Protein AF-A0A1D2WD64-F1 (afdb_monomer)

Mean predicted aligned error: 5.84 Å

Structure (mmCIF, N/CA/C/O backbone):
data_AF-A0A1D2WD64-F1
#
_entry.id   AF-A0A1D2WD64-F1
#
loop_
_atom_site.group_PDB
_atom_site.id
_atom_site.type_symbol
_atom_site.label_atom_id
_atom_site.label_alt_id
_atom_site.label_comp_id
_atom_site.label_asym_id
_atom_site.label_entity_id
_atom_site.label_seq_id
_atom_site.pdbx_PDB_ins_code
_atom_site.Cartn_x
_atom_site.Cartn_y
_atom_site.Cartn_z
_atom_site.occupancy
_atom_site.B_iso_or_equiv
_atom_site.auth_seq_id
_atom_site.auth_comp_id
_atom_site.auth_asym_id
_atom_site.auth_atom_id
_atom_site.pdbx_PDB_model_num
ATOM 1 N N . MET A 1 1 ? 0.966 9.188 7.134 1.00 77.56 1 MET A N 1
ATOM 2 C CA . MET A 1 1 ? 1.768 9.566 5.945 1.00 77.56 1 MET A CA 1
ATOM 3 C C . MET A 1 1 ? 2.642 8.373 5.669 1.00 77.56 1 MET A C 1
ATOM 5 O O . MET A 1 1 ? 3.375 7.965 6.568 1.00 77.56 1 MET A O 1
ATOM 9 N N . LEU A 1 2 ? 2.517 7.805 4.473 1.00 90.06 2 LEU A N 1
ATOM 10 C CA . LEU A 1 2 ? 3.113 6.521 4.136 1.00 90.06 2 LEU A CA 1
ATOM 11 C C . LEU A 1 2 ? 4.646 6.622 4.115 1.00 90.06 2 LEU A C 1
ATOM 13 O O . LEU A 1 2 ? 5.228 7.370 3.326 1.00 90.06 2 LEU A O 1
ATOM 17 N N . LYS A 1 3 ? 5.321 5.863 4.980 1.00 90.50 3 LYS A N 1
ATOM 18 C CA . LYS A 1 3 ? 6.781 5.892 5.120 1.00 90.50 3 LYS A CA 1
ATOM 19 C C . LYS A 1 3 ? 7.400 4.623 4.557 1.00 90.50 3 LYS A C 1
ATOM 21 O O . LYS A 1 3 ? 7.168 3.543 5.080 1.00 90.50 3 LYS A O 1
ATOM 26 N N . GLN A 1 4 ? 8.261 4.753 3.555 1.00 89.62 4 GLN A N 1
ATOM 27 C CA . GLN A 1 4 ? 9.050 3.626 3.052 1.00 89.62 4 GLN A CA 1
ATOM 28 C C . GLN A 1 4 ? 10.111 3.215 4.079 1.00 89.62 4 GLN A C 1
ATOM 30 O O . GLN A 1 4 ? 10.834 4.068 4.598 1.00 89.62 4 GLN A O 1
ATOM 35 N N . VAL A 1 5 ? 10.210 1.917 4.368 1.00 90.00 5 VAL A N 1
ATOM 36 C CA . VAL A 1 5 ? 11.120 1.379 5.397 1.00 90.00 5 VAL A CA 1
ATOM 37 C C . VAL A 1 5 ? 12.102 0.336 4.883 1.00 90.00 5 VAL A C 1
ATOM 39 O O . VAL A 1 5 ? 13.067 0.025 5.576 1.00 90.00 5 VAL A O 1
ATOM 42 N N . GLY A 1 6 ? 11.924 -0.160 3.659 1.00 85.06 6 GLY A N 1
ATOM 43 C CA . GLY A 1 6 ? 12.905 -1.047 3.049 1.00 85.06 6 GLY A CA 1
ATOM 44 C C . GLY A 1 6 ? 12.445 -1.685 1.748 1.00 85.06 6 GLY A C 1
ATOM 45 O O . GLY A 1 6 ? 11.357 -1.407 1.241 1.00 85.06 6 GLY A O 1
ATOM 46 N N . ILE A 1 7 ? 13.317 -2.550 1.233 1.00 76.88 7 ILE A N 1
ATOM 47 C CA . ILE A 1 7 ? 13.060 -3.457 0.115 1.00 76.88 7 ILE A CA 1
ATOM 48 C C . ILE A 1 7 ? 13.255 -4.874 0.661 1.00 76.88 7 ILE A C 1
ATOM 50 O O . ILE A 1 7 ? 14.322 -5.180 1.198 1.00 76.88 7 ILE A O 1
ATOM 54 N N . THR A 1 8 ? 12.240 -5.728 0.568 1.00 68.00 8 THR A N 1
ATOM 55 C CA . THR A 1 8 ? 12.252 -7.093 1.113 1.00 68.00 8 THR A CA 1
ATOM 56 C C . THR A 1 8 ? 12.229 -8.126 -0.010 1.00 68.00 8 THR A C 1
ATOM 58 O O . THR A 1 8 ? 11.187 -8.604 -0.437 1.00 68.00 8 THR A O 1
ATOM 61 N N . GLY A 1 9 ? 13.417 -8.501 -0.498 1.00 58.69 9 GLY A N 1
ATOM 62 C CA . GLY A 1 9 ? 13.557 -9.430 -1.627 1.00 58.69 9 GLY A CA 1
ATOM 63 C C . GLY A 1 9 ? 12.992 -8.879 -2.947 1.00 58.69 9 GLY A C 1
ATOM 64 O O . GLY A 1 9 ? 12.381 -7.818 -2.970 1.00 58.69 9 GLY A O 1
ATOM 65 N N . HIS A 1 10 ? 13.270 -9.591 -4.048 1.00 66.81 10 HIS A N 1
ATOM 66 C CA . HIS A 1 10 ? 12.529 -9.643 -5.325 1.00 66.81 10 HIS A CA 1
ATOM 67 C C . HIS A 1 10 ? 11.589 -8.459 -5.698 1.00 66.81 10 HIS A C 1
ATOM 69 O O . HIS A 1 10 ? 10.477 -8.686 -6.159 1.00 66.81 10 HIS A O 1
ATOM 75 N N . ASN A 1 11 ? 12.041 -7.204 -5.564 1.00 84.62 11 ASN A N 1
ATOM 76 C CA . ASN A 1 11 ? 11.308 -5.971 -5.913 1.00 84.62 11 ASN A CA 1
ATOM 77 C C . ASN A 1 11 ? 10.024 -5.709 -5.115 1.00 84.62 11 ASN A C 1
ATOM 79 O O . ASN A 1 11 ? 9.061 -5.144 -5.638 1.00 84.62 11 ASN A O 1
ATOM 83 N N . ILE A 1 12 ? 10.024 -6.106 -3.842 1.00 91.00 12 ILE A N 1
ATOM 84 C CA . ILE A 1 12 ? 8.952 -5.787 -2.902 1.00 91.00 12 ILE A CA 1
ATOM 85 C C . ILE A 1 12 ? 9.392 -4.607 -2.041 1.00 91.00 12 ILE A C 1
ATOM 87 O O . ILE A 1 12 ? 10.404 -4.666 -1.342 1.00 91.00 12 ILE A O 1
ATOM 91 N N . PHE A 1 13 ? 8.619 -3.534 -2.085 1.00 93.25 13 PHE A N 1
ATOM 92 C CA . PHE A 1 13 ? 8.811 -2.321 -1.310 1.00 93.25 13 PHE A CA 1
ATOM 93 C C . PHE A 1 13 ? 7.871 -2.339 -0.115 1.00 93.25 13 PHE A C 1
ATOM 95 O O . PHE A 1 13 ? 6.667 -2.554 -0.258 1.00 93.25 13 PHE A O 1
ATOM 102 N N . THR A 1 14 ? 8.436 -2.103 1.065 1.00 94.81 14 THR A N 1
ATOM 103 C CA . THR A 1 14 ? 7.694 -2.109 2.324 1.00 94.81 14 THR A CA 1
ATOM 104 C C . THR A 1 14 ? 7.536 -0.691 2.842 1.00 94.81 14 THR A C 1
ATOM 106 O O . THR A 1 14 ? 8.505 0.076 2.925 1.00 94.81 14 THR A O 1
ATOM 109 N N . PHE A 1 15 ? 6.313 -0.365 3.242 1.00 96.00 15 PHE A N 1
ATOM 110 C CA . PHE A 1 15 ? 5.943 0.910 3.827 1.00 96.00 15 PHE A CA 1
ATOM 111 C C . PHE A 1 15 ? 5.197 0.710 5.148 1.00 96.00 15 PHE A C 1
ATOM 113 O O . PHE A 1 15 ? 4.597 -0.337 5.381 1.00 96.00 15 PHE A O 1
ATOM 120 N N . LEU A 1 16 ? 5.229 1.738 5.992 1.00 95.94 16 LEU A N 1
ATOM 121 C CA . LEU A 1 16 ? 4.458 1.836 7.225 1.00 95.94 16 LEU A CA 1
ATOM 122 C C . LEU A 1 16 ? 3.479 3.002 7.141 1.00 95.94 16 LEU A C 1
ATOM 124 O O . LEU A 1 16 ? 3.831 4.072 6.633 1.00 95.94 16 LEU A O 1
ATOM 128 N N . ASP A 1 17 ? 2.290 2.816 7.700 1.00 95.50 17 ASP A N 1
ATOM 129 C CA . ASP A 1 17 ? 1.333 3.896 7.933 1.00 95.50 17 ASP A CA 1
ATOM 130 C C . ASP A 1 17 ? 0.593 3.708 9.264 1.00 95.50 17 ASP A C 1
ATOM 132 O O . ASP A 1 17 ? 0.838 2.761 10.015 1.00 95.50 17 ASP A O 1
ATOM 136 N N . ASP A 1 18 ? -0.281 4.662 9.565 1.00 92.75 18 ASP A N 1
ATOM 137 C CA . ASP A 1 18 ? -1.011 4.762 10.823 1.00 92.75 18 ASP A CA 1
ATOM 138 C C . ASP A 1 18 ? -1.877 3.524 11.127 1.00 92.75 18 ASP A C 1
ATOM 140 O O . ASP A 1 18 ? -2.675 3.080 10.298 1.00 92.75 18 ASP A O 1
ATOM 144 N N . GLY A 1 19 ? -1.752 3.001 12.351 1.00 92.31 19 GLY A N 1
ATOM 145 C CA . GLY A 1 19 ? -2.517 1.855 12.843 1.00 92.31 19 GLY A CA 1
ATOM 146 C C . GLY A 1 19 ? -4.033 2.059 12.914 1.00 92.31 19 GLY A C 1
ATOM 147 O O . GLY A 1 19 ? -4.760 1.072 12.960 1.00 92.31 19 GLY A O 1
ATOM 148 N N . TRP A 1 20 ? -4.546 3.293 12.849 1.00 91.81 20 TRP A N 1
ATOM 149 C CA . TRP A 1 20 ? -5.985 3.568 12.712 1.00 91.81 20 TRP A CA 1
ATOM 150 C C . TRP A 1 20 ? -6.607 2.862 11.497 1.00 91.81 20 TRP A C 1
ATOM 152 O O . TRP A 1 20 ? -7.781 2.503 11.507 1.00 91.81 20 TRP A O 1
ATOM 162 N N . LEU A 1 21 ? -5.809 2.617 10.456 1.00 93.31 21 LEU A N 1
ATOM 163 C CA . LEU A 1 21 ?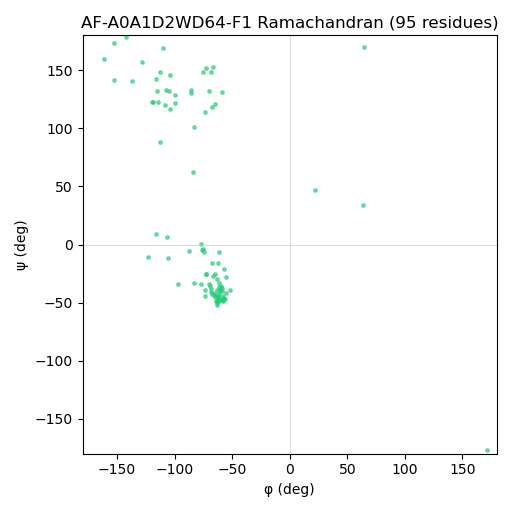 -6.239 1.922 9.244 1.00 93.31 21 LEU A CA 1
ATOM 164 C C . LEU A 1 21 ? -6.413 0.409 9.436 1.00 93.31 21 LEU A C 1
ATOM 166 O O . LEU A 1 21 ? -6.904 -0.254 8.525 1.00 93.31 21 LEU A O 1
ATOM 170 N N . PHE A 1 22 ? -6.037 -0.139 10.596 1.00 94.94 22 PHE A N 1
ATOM 171 C CA . PHE A 1 22 ? -6.104 -1.571 10.885 1.00 94.94 22 PHE A CA 1
ATOM 172 C C . PHE A 1 22 ? -7.528 -2.131 10.760 1.00 94.94 22 PHE A C 1
ATOM 174 O O . PHE A 1 22 ? -7.730 -3.184 10.163 1.00 94.94 22 PHE A O 1
ATOM 181 N N . ASP A 1 23 ? -8.533 -1.382 11.215 1.00 94.12 23 ASP A N 1
ATOM 182 C CA . ASP A 1 23 ? -9.941 -1.788 11.107 1.00 94.12 23 ASP A CA 1
ATOM 183 C C . ASP A 1 23 ? -10.509 -1.623 9.679 1.00 94.12 23 ASP A C 1
ATOM 185 O O . ASP A 1 23 ? -11.650 -1.990 9.402 1.00 94.12 23 ASP A O 1
ATOM 189 N N . HIS A 1 24 ? -9.709 -1.081 8.754 1.00 95.00 24 HIS A N 1
ATOM 190 C CA . HIS A 1 24 ? -10.076 -0.794 7.367 1.00 95.00 24 HIS A CA 1
ATOM 191 C C . HIS A 1 24 ? -9.264 -1.598 6.346 1.00 95.00 24 HIS A C 1
ATOM 193 O O . HIS A 1 24 ? -9.376 -1.338 5.145 1.00 95.00 24 HIS A O 1
ATOM 199 N N . ILE A 1 25 ? -8.464 -2.574 6.789 1.00 95.38 25 ILE A N 1
ATOM 200 C CA . ILE A 1 25 ? -7.546 -3.309 5.910 1.00 95.38 25 ILE A CA 1
ATOM 201 C C . ILE A 1 25 ? -8.279 -3.952 4.730 1.00 95.38 25 ILE A C 1
ATOM 203 O O . ILE A 1 25 ? -7.860 -3.754 3.591 1.00 95.38 25 ILE A O 1
ATOM 207 N N . ASP A 1 26 ? -9.400 -4.634 4.969 1.00 95.50 26 ASP A N 1
ATOM 208 C CA . ASP A 1 26 ? -10.186 -5.272 3.905 1.00 95.50 26 ASP A CA 1
ATOM 209 C C . ASP A 1 26 ? -10.640 -4.271 2.832 1.00 95.50 26 ASP A C 1
ATOM 211 O O . ASP A 1 26 ? -10.530 -4.524 1.627 1.00 95.50 26 ASP A O 1
ATOM 215 N N . GLU A 1 27 ? -11.133 -3.105 3.258 1.00 95.56 27 GLU A N 1
ATOM 216 C CA . GLU A 1 27 ? -11.609 -2.059 2.352 1.00 95.56 27 GLU A CA 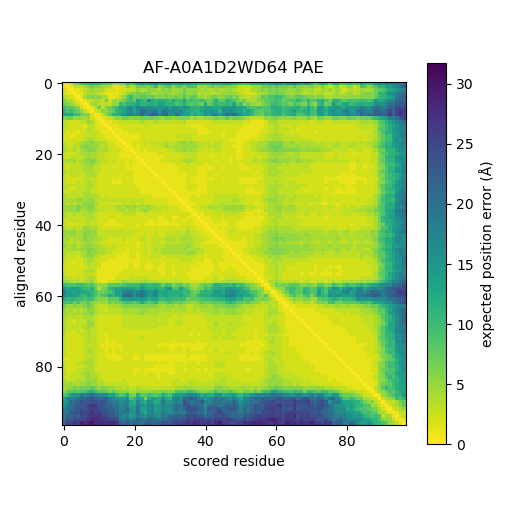1
ATOM 217 C C . GLU A 1 27 ? -10.455 -1.452 1.546 1.00 95.56 27 GLU A C 1
ATOM 219 O O . GLU A 1 27 ? -10.584 -1.232 0.335 1.00 95.56 27 GLU A O 1
ATOM 224 N N . ILE A 1 28 ? -9.318 -1.202 2.200 1.00 96.31 28 ILE A N 1
ATOM 225 C CA . ILE A 1 28 ? -8.113 -0.691 1.545 1.00 96.31 28 ILE A CA 1
ATOM 226 C C . ILE A 1 28 ? -7.612 -1.721 0.532 1.00 96.31 28 ILE A C 1
ATOM 228 O O . ILE A 1 28 ? -7.451 -1.387 -0.641 1.00 96.31 28 ILE A O 1
ATOM 232 N N . ASN A 1 29 ? -7.459 -2.985 0.934 1.00 97.19 29 ASN A N 1
ATOM 233 C CA . ASN A 1 29 ? -7.011 -4.080 0.073 1.00 97.19 29 ASN A CA 1
ATOM 234 C C . ASN A 1 29 ? -7.925 -4.281 -1.136 1.00 97.19 29 ASN A C 1
ATOM 236 O O . ASN A 1 29 ? -7.445 -4.522 -2.244 1.00 97.19 29 ASN A O 1
ATOM 240 N N . MET A 1 30 ? -9.240 -4.124 -0.976 1.00 96.00 30 MET A N 1
ATOM 241 C CA . MET A 1 30 ? -10.170 -4.160 -2.103 1.00 96.00 30 MET A CA 1
ATOM 242 C C . MET A 1 30 ? -9.882 -3.055 -3.132 1.00 96.00 30 MET A C 1
ATOM 244 O O . MET A 1 30 ? -9.956 -3.314 -4.332 1.00 96.00 30 MET A O 1
ATOM 248 N N . LYS A 1 31 ? -9.531 -1.842 -2.687 1.00 95.94 31 LYS A N 1
ATOM 249 C CA . LYS A 1 31 ? -9.187 -0.714 -3.571 1.00 95.94 31 LYS A CA 1
ATOM 250 C C . LYS A 1 31 ? -7.780 -0.844 -4.162 1.00 95.94 31 LYS A C 1
ATOM 252 O O . LYS A 1 31 ? -7.570 -0.462 -5.313 1.00 95.94 31 LYS A O 1
ATOM 257 N N . LEU A 1 32 ? -6.825 -1.405 -3.419 1.00 96.06 32 LEU A N 1
ATOM 258 C CA . LEU A 1 32 ? -5.454 -1.618 -3.896 1.00 96.06 32 LEU A CA 1
ATOM 259 C C . LEU A 1 32 ? -5.369 -2.647 -5.030 1.00 96.06 32 LEU A C 1
ATOM 261 O O . LEU A 1 32 ? -4.529 -2.492 -5.908 1.00 96.06 32 LEU A O 1
ATOM 265 N N . LYS A 1 33 ? -6.304 -3.605 -5.112 1.00 94.25 33 LYS A N 1
ATOM 266 C CA . LYS A 1 33 ? -6.414 -4.541 -6.253 1.00 94.25 33 LYS A CA 1
ATOM 267 C C . LYS A 1 33 ? -6.586 -3.867 -7.619 1.00 94.25 33 LYS A C 1
ATOM 269 O O . LYS A 1 33 ? -6.356 -4.512 -8.634 1.00 94.25 33 LYS A O 1
ATOM 274 N N . ALA A 1 34 ? -7.045 -2.614 -7.657 1.00 92.88 34 ALA A N 1
ATOM 275 C CA . ALA A 1 34 ? -7.197 -1.851 -8.896 1.00 92.88 34 ALA A CA 1
ATOM 276 C C . ALA A 1 34 ? -5.922 -1.090 -9.301 1.00 92.88 34 ALA A C 1
ATOM 278 O O . ALA A 1 34 ? -5.900 -0.467 -10.364 1.00 92.88 34 ALA A O 1
ATOM 279 N N . TYR A 1 35 ? -4.880 -1.106 -8.464 1.00 93.31 35 TYR A N 1
ATOM 280 C CA . TYR A 1 35 ? -3.597 -0.519 -8.815 1.00 93.31 35 TYR A CA 1
ATOM 281 C C . TYR A 1 35 ? -2.927 -1.329 -9.933 1.00 93.31 35 TYR A C 1
ATOM 283 O O . TYR A 1 35 ? -3.131 -2.534 -10.058 1.00 93.31 35 TYR A O 1
ATOM 291 N N . LYS A 1 36 ? -2.149 -0.647 -10.780 1.00 90.19 36 LYS A N 1
ATOM 292 C CA . LYS A 1 36 ? -1.501 -1.253 -11.958 1.00 90.19 36 LYS A CA 1
ATOM 293 C C . LYS A 1 36 ? -0.444 -2.311 -11.603 1.00 90.19 36 LYS A C 1
ATOM 295 O O . LYS A 1 36 ? -0.183 -3.182 -12.422 1.00 90.19 36 LYS A O 1
ATOM 300 N N . GLU A 1 37 ? 0.136 -2.219 -10.408 1.00 91.12 37 GLU A N 1
ATOM 301 C CA . GLU A 1 37 ? 1.063 -3.200 -9.830 1.00 91.12 37 GLU A CA 1
ATOM 302 C C . GLU A 1 37 ? 0.400 -3.942 -8.660 1.00 91.12 37 GLU A C 1
ATOM 304 O O . GLU A 1 37 ? -0.641 -3.524 -8.147 1.00 91.12 37 GLU A O 1
ATOM 309 N N . GLU A 1 38 ? 1.031 -5.013 -8.179 1.00 93.44 38 GLU A N 1
ATOM 310 C CA . GLU A 1 38 ? 0.543 -5.765 -7.023 1.00 93.44 38 GLU A CA 1
ATOM 311 C C . GLU A 1 38 ? 0.795 -4.980 -5.725 1.00 93.44 38 GLU A C 1
ATOM 313 O O . GLU A 1 38 ? 1.938 -4.780 -5.316 1.00 93.44 38 GLU A O 1
ATOM 318 N N . ALA A 1 39 ? -0.272 -4.541 -5.054 1.00 95.56 39 ALA A N 1
ATOM 319 C CA . ALA A 1 39 ? -0.182 -3.843 -3.775 1.00 95.56 39 ALA A CA 1
ATOM 320 C C . ALA A 1 39 ? -1.234 -4.334 -2.775 1.00 95.56 39 ALA A C 1
ATOM 322 O O . ALA A 1 39 ? -2.383 -4.587 -3.143 1.00 95.56 39 ALA A O 1
ATOM 323 N N . PHE A 1 40 ? -0.842 -4.453 -1.507 1.00 96.75 40 PHE A N 1
ATOM 324 C CA . PHE A 1 40 ? -1.721 -4.877 -0.415 1.00 96.75 40 PHE A CA 1
ATOM 325 C C . PHE A 1 40 ? -1.150 -4.487 0.955 1.00 96.75 40 PHE A C 1
ATOM 327 O O . PHE A 1 40 ? 0.045 -4.244 1.106 1.00 96.75 40 PHE A O 1
ATOM 334 N N . ILE A 1 41 ? -2.008 -4.436 1.967 1.00 96.75 41 ILE A N 1
ATOM 335 C CA . ILE A 1 41 ? -1.641 -4.400 3.380 1.00 96.75 41 ILE A CA 1
ATOM 336 C C . ILE A 1 41 ? -1.454 -5.834 3.866 1.00 96.75 41 ILE A C 1
ATOM 338 O O . ILE A 1 41 ? -2.323 -6.683 3.660 1.00 96.75 41 ILE A O 1
ATOM 342 N N . ASP A 1 42 ? -0.335 -6.083 4.536 1.00 95.62 42 ASP A N 1
ATOM 343 C CA . ASP A 1 42 ? -0.031 -7.359 5.168 1.00 95.62 42 ASP A CA 1
ATOM 344 C C . ASP A 1 42 ? -0.692 -7.444 6.552 1.00 95.62 42 ASP A C 1
ATOM 346 O O . ASP A 1 42 ? -0.209 -6.875 7.534 1.00 95.62 42 ASP A O 1
ATOM 350 N N . GLU A 1 43 ? -1.812 -8.157 6.634 1.00 92.88 43 GLU A N 1
ATOM 351 C CA . GLU A 1 43 ? -2.589 -8.344 7.866 1.00 92.88 43 GLU A CA 1
ATOM 352 C C . GLU A 1 43 ? -1.830 -9.086 8.970 1.00 92.88 43 GLU A C 1
ATOM 354 O O . GLU A 1 43 ? -2.082 -8.842 10.147 1.00 92.88 43 GLU A O 1
ATOM 359 N N . LEU A 1 44 ? -0.900 -9.981 8.617 1.00 92.62 44 LEU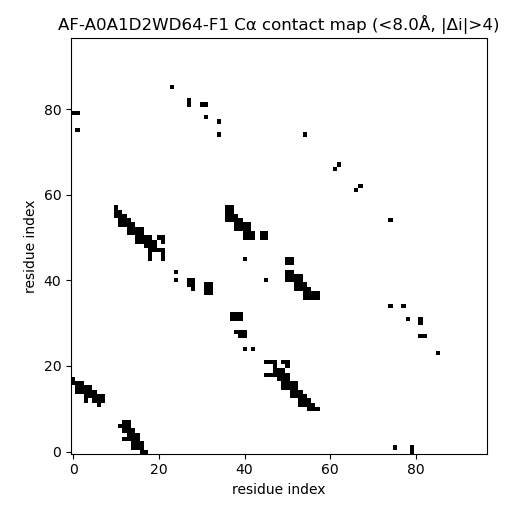 A N 1
ATOM 360 C CA . LEU A 1 44 ? -0.194 -10.808 9.600 1.00 92.62 44 LEU A CA 1
ATOM 361 C C . LEU A 1 44 ? 0.781 -9.984 10.439 1.00 92.62 44 LEU A C 1
ATOM 363 O O . LEU A 1 44 ? 0.998 -10.291 11.612 1.00 92.62 44 LEU A O 1
ATOM 367 N N . PHE A 1 45 ? 1.381 -8.962 9.831 1.00 92.25 45 PHE A N 1
ATOM 368 C CA . PHE A 1 45 ? 2.36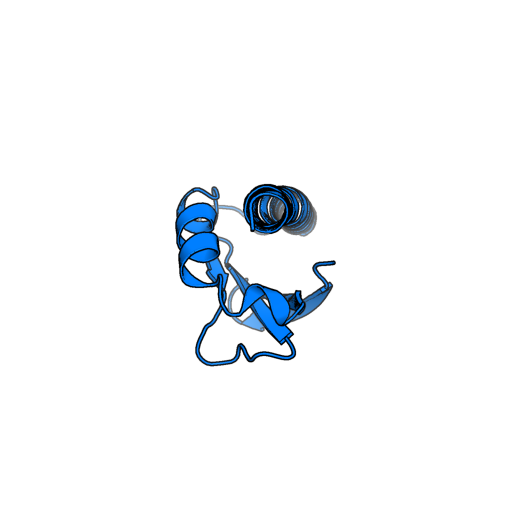9 -8.109 10.488 1.00 92.25 45 PHE A CA 1
ATOM 369 C C . PHE A 1 45 ? 1.831 -6.720 10.852 1.00 92.25 45 PHE A C 1
ATOM 371 O O . PHE A 1 45 ? 2.462 -6.008 11.636 1.00 92.25 45 PHE A O 1
ATOM 378 N N . SER A 1 46 ? 0.659 -6.347 10.337 1.00 94.38 46 SER A N 1
ATOM 379 C CA . SER A 1 46 ? -0.050 -5.136 10.753 1.00 94.38 46 SER A CA 1
ATOM 380 C C . SER A 1 46 ? -0.659 -5.294 12.146 1.00 94.38 46 SER A C 1
ATOM 382 O O . SER A 1 46 ? -0.998 -6.390 12.589 1.00 94.38 46 SER A O 1
ATOM 384 N N . ASN A 1 47 ? -0.810 -4.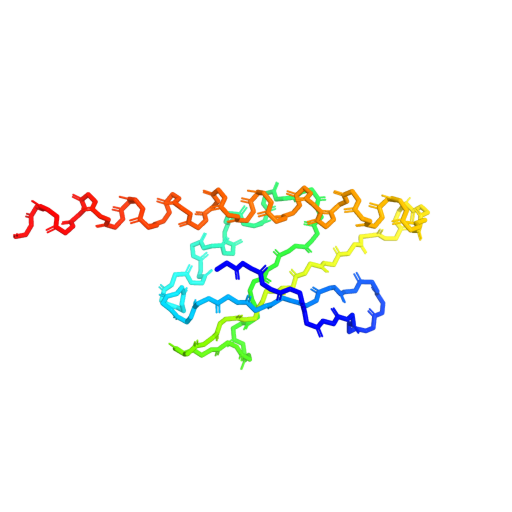184 12.861 1.00 93.75 47 ASN A N 1
ATOM 385 C CA . ASN A 1 47 ? -1.447 -4.144 14.173 1.00 93.75 47 ASN A CA 1
ATOM 386 C C . ASN A 1 47 ? -2.070 -2.754 14.439 1.00 93.75 47 ASN A C 1
ATOM 388 O O . ASN A 1 47 ? -1.827 -1.816 13.684 1.00 93.75 47 ASN A O 1
ATOM 392 N N . PRO A 1 48 ? -2.825 -2.563 15.538 1.00 94.38 48 PRO A N 1
ATOM 393 C CA . PRO A 1 48 ? -3.471 -1.277 15.824 1.00 94.38 48 PRO A CA 1
ATOM 394 C C . PRO A 1 48 ? -2.537 -0.068 16.026 1.00 94.38 48 PRO A C 1
ATOM 396 O O . PRO A 1 48 ? -3.025 1.046 16.195 1.00 94.38 48 PRO A O 1
ATOM 399 N N . LYS A 1 49 ? -1.208 -0.244 16.067 1.00 93.88 49 LYS A N 1
ATOM 400 C CA . LYS A 1 49 ? -0.240 0.868 16.122 1.00 93.88 49 LYS A CA 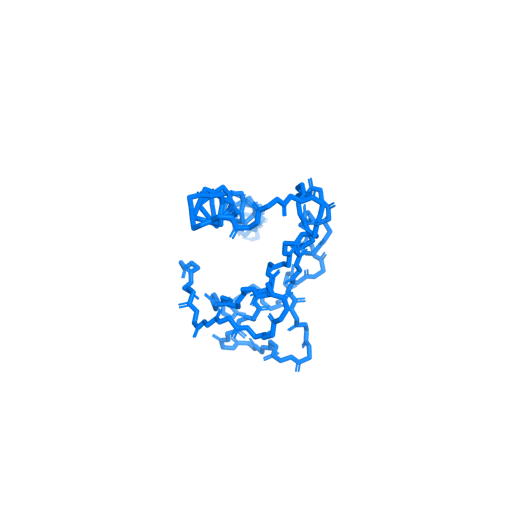1
ATOM 401 C C . LYS A 1 49 ? 0.317 1.235 14.753 1.00 93.88 49 LYS A C 1
ATOM 403 O O . LYS A 1 49 ? 0.611 2.404 14.525 1.00 93.88 49 LYS A O 1
ATOM 408 N N . GLU A 1 50 ? 0.481 0.256 13.874 1.00 94.50 50 GLU A N 1
ATOM 409 C CA . GLU A 1 50 ? 1.059 0.445 12.549 1.00 94.50 50 GLU A CA 1
ATOM 410 C C . GLU A 1 50 ? 0.529 -0.604 11.577 1.00 94.50 50 GLU A C 1
ATOM 412 O O . GLU A 1 50 ? 0.395 -1.781 11.921 1.00 94.50 50 GLU A O 1
ATOM 417 N N . ILE A 1 51 ? 0.279 -0.181 10.343 1.00 96.31 51 ILE A N 1
ATOM 418 C CA . ILE A 1 51 ? -0.003 -1.101 9.246 1.00 96.31 51 ILE A CA 1
ATOM 419 C C . ILE A 1 51 ? 1.213 -1.229 8.335 1.00 96.31 51 ILE A C 1
ATOM 421 O O . ILE A 1 51 ? 1.950 -0.264 8.116 1.00 96.31 51 ILE A O 1
ATOM 425 N N . ILE A 1 52 ? 1.406 -2.427 7.791 1.00 96.38 52 ILE A N 1
ATOM 426 C CA . ILE A 1 52 ? 2.473 -2.732 6.843 1.00 96.38 52 ILE A CA 1
ATOM 427 C C . ILE A 1 52 ? 1.877 -2.809 5.449 1.00 96.38 52 ILE A C 1
ATOM 429 O O . ILE A 1 52 ? 1.068 -3.684 5.156 1.00 96.38 52 ILE A O 1
ATOM 433 N N . VAL A 1 53 ? 2.310 -1.909 4.576 1.00 96.88 53 VAL A N 1
ATOM 434 C CA . VAL A 1 53 ? 1.874 -1.852 3.181 1.00 96.88 53 VAL A CA 1
ATOM 435 C C . VAL A 1 53 ? 2.990 -2.390 2.295 1.00 96.88 53 VAL A C 1
ATOM 437 O O . VAL A 1 53 ? 4.151 -1.997 2.433 1.00 96.88 53 VAL A O 1
ATOM 440 N N . LEU A 1 54 ? 2.643 -3.279 1.375 1.00 96.19 54 LEU A N 1
ATOM 441 C CA . LEU A 1 54 ? 3.553 -3.900 0.426 1.00 96.19 54 LEU A CA 1
ATOM 442 C C . LEU A 1 54 ? 3.180 -3.485 -0.997 1.00 96.19 54 LEU A C 1
ATOM 444 O O . LEU A 1 54 ? 2.017 -3.549 -1.390 1.00 96.19 54 LEU A O 1
ATOM 448 N N . LEU A 1 55 ? 4.190 -3.077 -1.764 1.00 95.50 55 LEU A N 1
ATOM 449 C CA . LEU A 1 55 ? 4.120 -2.873 -3.210 1.00 95.50 55 LEU A CA 1
ATOM 450 C C . LEU A 1 55 ? 5.118 -3.816 -3.865 1.00 95.50 55 LEU A C 1
ATOM 452 O O . LEU A 1 55 ? 6.314 -3.739 -3.591 1.00 95.50 55 LEU A O 1
ATOM 456 N N . LYS A 1 56 ? 4.649 -4.671 -4.758 1.00 93.50 56 LYS A N 1
ATOM 457 C CA . LYS A 1 56 ? 5.471 -5.597 -5.522 1.00 93.50 56 LYS A CA 1
ATOM 458 C C . LYS A 1 56 ? 5.409 -5.220 -6.995 1.00 93.50 56 LYS A C 1
ATOM 460 O O . LYS A 1 56 ? 4.332 -5.156 -7.578 1.00 93.50 56 LYS A O 1
ATOM 465 N N . LEU A 1 57 ? 6.581 -4.966 -7.572 1.00 90.75 57 LEU A N 1
ATOM 466 C CA . LEU A 1 57 ? 6.711 -4.644 -8.991 1.00 90.75 57 LEU A CA 1
ATOM 467 C C . LEU A 1 57 ? 6.806 -5.923 -9.813 1.00 90.75 57 LEU A C 1
ATOM 469 O O . LEU A 1 57 ? 7.593 -6.817 -9.480 1.00 90.75 57 LEU A O 1
ATOM 473 N N . ASP A 1 58 ? 6.030 -6.000 -10.890 1.00 79.25 58 ASP A N 1
ATOM 474 C CA . ASP A 1 58 ? 6.091 -7.144 -11.793 1.00 79.25 58 ASP A CA 1
ATOM 475 C C . ASP A 1 58 ? 7.349 -7.108 -12.686 1.00 79.25 58 ASP A C 1
ATOM 477 O O . ASP A 1 58 ? 7.852 -6.053 -13.076 1.00 79.25 58 ASP A O 1
ATOM 481 N N . TYR A 1 59 ? 7.863 -8.284 -13.045 1.00 68.25 59 TYR A N 1
ATOM 482 C CA . TYR A 1 59 ? 9.110 -8.466 -13.802 1.00 68.25 59 TYR A CA 1
ATOM 483 C C . TYR A 1 59 ? 8.976 -8.194 -15.304 1.00 68.25 59 TYR A C 1
ATOM 485 O O . TYR A 1 59 ? 9.946 -8.350 -16.047 1.00 68.25 59 TYR A O 1
ATOM 493 N N . PHE A 1 60 ? 7.786 -7.822 -15.776 1.00 68.69 60 PHE A N 1
ATOM 494 C CA . PHE A 1 60 ? 7.554 -7.548 -17.194 1.00 68.69 60 PHE A CA 1
ATOM 495 C C . PHE A 1 60 ? 8.287 -6.297 -17.700 1.00 68.69 60 PHE A C 1
ATOM 497 O O . PHE A 1 60 ? 8.447 -6.146 -18.910 1.00 68.69 60 PHE A O 1
ATOM 504 N N . HIS A 1 61 ? 8.761 -5.435 -16.797 1.00 66.75 61 HIS A N 1
ATOM 505 C CA . HIS A 1 61 ? 9.504 -4.222 -17.125 1.00 66.75 61 HIS A CA 1
ATOM 506 C C . HIS A 1 61 ? 10.960 -4.317 -16.666 1.00 66.75 61 HIS A C 1
ATOM 508 O O . HIS A 1 61 ? 11.281 -4.938 -15.652 1.00 66.75 61 HIS A O 1
ATOM 514 N N . GLU A 1 62 ? 11.856 -3.667 -17.409 1.00 78.06 62 GLU A N 1
ATOM 515 C CA . GLU A 1 62 ? 13.217 -3.434 -16.938 1.00 78.06 62 GLU A CA 1
ATOM 516 C C . GLU A 1 62 ? 13.165 -2.511 -15.714 1.00 78.06 62 GLU A C 1
ATOM 518 O O . GLU A 1 62 ? 12.648 -1.397 -15.774 1.00 78.06 62 GLU A O 1
ATOM 523 N N . LEU A 1 63 ? 13.684 -2.989 -14.584 1.00 81.94 63 LEU A N 1
ATOM 524 C CA . LEU A 1 63 ? 13.634 -2.284 -13.304 1.00 81.94 63 LEU A CA 1
ATOM 525 C C . LEU A 1 63 ? 14.772 -1.273 -13.196 1.00 81.94 63 LEU A C 1
ATOM 527 O O . LEU A 1 63 ? 15.659 -1.394 -12.347 1.00 81.94 63 LEU A O 1
ATOM 531 N N . THR A 1 64 ? 14.765 -0.285 -14.087 1.00 88.12 64 THR A N 1
ATOM 532 C CA . THR A 1 64 ? 15.697 0.834 -13.964 1.00 88.12 64 THR A CA 1
ATOM 533 C C . THR A 1 64 ? 15.360 1.650 -12.710 1.00 88.12 64 THR A C 1
ATOM 535 O O . THR A 1 64 ? 14.198 1.676 -12.281 1.00 88.12 64 THR A O 1
ATOM 538 N N . PRO A 1 65 ? 16.344 2.332 -12.099 1.00 88.69 65 PRO A N 1
ATOM 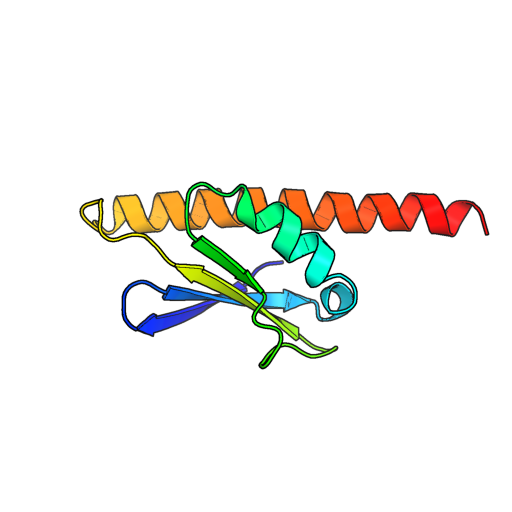539 C CA . PRO A 1 65 ? 16.097 3.195 -10.947 1.00 88.69 65 PRO A CA 1
ATOM 540 C C . PRO A 1 65 ? 14.980 4.222 -11.183 1.00 88.69 65 PRO A C 1
ATOM 542 O O . PRO A 1 65 ? 14.157 4.440 -10.300 1.00 88.69 65 PRO A O 1
ATOM 545 N N . GLU A 1 66 ? 14.909 4.797 -12.385 1.00 89.81 66 GLU A N 1
ATOM 546 C CA . GLU A 1 66 ? 13.922 5.814 -12.759 1.00 89.81 66 GLU A CA 1
ATOM 547 C C . GLU A 1 66 ? 12.505 5.236 -12.837 1.00 89.81 66 GLU A C 1
ATOM 549 O O . GLU A 1 66 ? 11.551 5.868 -12.381 1.00 89.81 66 GLU A O 1
ATOM 554 N N . TYR A 1 67 ? 12.356 4.023 -13.382 1.00 88.88 67 TYR A N 1
ATOM 555 C CA . TYR A 1 67 ? 11.068 3.329 -13.397 1.00 88.88 67 TYR A CA 1
ATOM 556 C C . TYR A 1 67 ? 10.595 3.039 -11.973 1.00 88.88 67 TYR A C 1
ATOM 558 O O . TYR A 1 67 ? 9.462 3.359 -11.613 1.00 88.88 67 TYR A O 1
ATOM 566 N N . VAL A 1 68 ? 11.482 2.477 -11.148 1.00 90.31 68 VAL A N 1
ATOM 567 C CA . VAL A 1 68 ? 11.185 2.151 -9.749 1.00 90.31 68 VAL A CA 1
ATOM 568 C C . VAL A 1 68 ? 10.755 3.401 -8.982 1.00 90.31 68 VAL A C 1
ATOM 570 O O . VAL A 1 68 ? 9.739 3.374 -8.291 1.00 90.31 68 VAL A O 1
ATOM 573 N N . GLU A 1 69 ? 11.489 4.504 -9.126 1.00 91.12 69 GLU A N 1
ATOM 574 C CA . GLU A 1 69 ? 11.152 5.772 -8.481 1.00 91.12 69 GLU A CA 1
ATOM 575 C C . GLU A 1 69 ? 9.784 6.293 -8.939 1.00 91.12 69 GLU A C 1
ATOM 577 O O . GLU A 1 69 ? 8.945 6.620 -8.097 1.00 91.12 69 GLU A O 1
ATOM 582 N N . SER A 1 70 ? 9.514 6.287 -10.250 1.00 92.56 70 SER A N 1
ATOM 583 C CA . SER A 1 70 ? 8.221 6.711 -10.799 1.00 92.56 70 SER A CA 1
ATOM 584 C C . SER A 1 70 ? 7.064 5.888 -10.237 1.00 92.56 70 SER A C 1
ATOM 586 O O . SER A 1 70 ? 6.054 6.453 -9.826 1.00 92.56 70 SER A O 1
ATOM 588 N N . VAL A 1 71 ? 7.198 4.561 -10.181 1.00 92.31 71 VAL A N 1
ATOM 589 C CA . VAL A 1 71 ? 6.122 3.692 -9.688 1.00 92.31 71 VAL A CA 1
ATOM 590 C C . VAL A 1 71 ? 5.902 3.851 -8.184 1.00 92.31 71 VAL A C 1
ATOM 592 O O . VAL A 1 71 ? 4.759 3.799 -7.732 1.00 92.31 71 VAL A O 1
ATOM 595 N N . ILE A 1 72 ? 6.962 4.074 -7.402 1.00 93.38 72 ILE A N 1
ATOM 596 C CA . ILE A 1 72 ? 6.835 4.351 -5.964 1.00 93.38 72 ILE A CA 1
ATOM 597 C C . ILE A 1 72 ? 6.094 5.672 -5.732 1.00 93.38 72 ILE A C 1
ATOM 599 O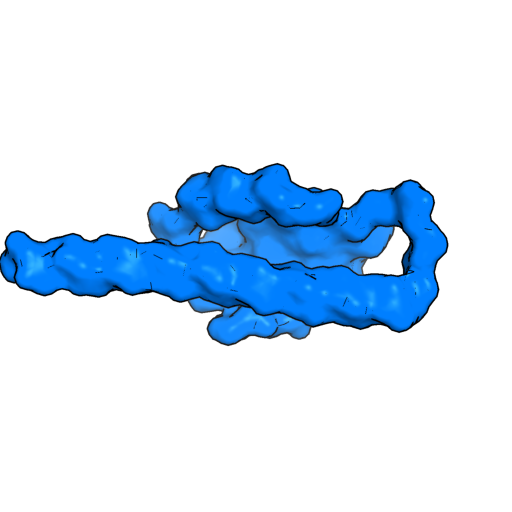 O . ILE A 1 72 ? 5.260 5.742 -4.828 1.00 93.38 72 ILE A O 1
ATOM 603 N N . CYS A 1 73 ? 6.389 6.710 -6.519 1.00 94.31 73 CYS A N 1
ATOM 604 C CA . CYS A 1 73 ? 5.696 7.996 -6.437 1.00 94.31 73 CYS A CA 1
ATOM 605 C C . CYS A 1 73 ? 4.208 7.849 -6.786 1.00 94.31 73 CYS A C 1
ATOM 607 O O . CYS A 1 73 ? 3.364 8.190 -5.957 1.00 94.31 73 CYS A O 1
ATOM 609 N N . ASP A 1 74 ? 3.893 7.238 -7.932 1.00 95.06 74 ASP A N 1
ATOM 610 C CA . ASP A 1 74 ? 2.513 6.961 -8.354 1.00 95.06 74 ASP A CA 1
ATOM 611 C C . ASP A 1 74 ? 1.743 6.158 -7.294 1.00 95.06 74 ASP A C 1
ATOM 613 O O . ASP A 1 74 ? 0.573 6.423 -7.007 1.00 95.06 74 ASP A O 1
ATOM 617 N N . PHE A 1 75 ? 2.403 5.167 -6.689 1.00 96.31 75 PHE A N 1
ATOM 618 C CA . PHE A 1 75 ? 1.797 4.325 -5.667 1.00 96.31 75 PHE A CA 1
ATOM 619 C C . PHE A 1 75 ? 1.450 5.116 -4.407 1.00 96.31 75 PHE A C 1
ATOM 621 O O . PHE A 1 75 ? 0.351 4.956 -3.879 1.00 96.31 75 PHE A O 1
ATOM 628 N N . LYS A 1 76 ? 2.361 5.972 -3.929 1.00 95.81 76 LYS A N 1
ATOM 629 C CA . LYS A 1 76 ? 2.118 6.813 -2.748 1.00 95.81 76 LYS A CA 1
ATOM 630 C C . LYS A 1 76 ? 0.903 7.709 -2.958 1.00 95.81 76 LYS A C 1
ATOM 632 O O . LYS A 1 76 ? 0.019 7.716 -2.108 1.00 95.81 76 LYS A O 1
ATOM 637 N N . GLU A 1 77 ? 0.825 8.387 -4.101 1.00 95.81 77 GLU A N 1
ATOM 638 C CA . GLU A 1 77 ? -0.307 9.260 -4.430 1.00 95.81 77 GLU A CA 1
ATOM 639 C C . GLU A 1 77 ? -1.628 8.482 -4.507 1.00 95.81 77 GLU A C 1
ATOM 641 O O . GLU A 1 77 ? -2.645 8.894 -3.942 1.00 95.81 77 GLU A O 1
ATOM 646 N N . TYR A 1 78 ? -1.617 7.320 -5.169 1.00 96.44 78 TYR A N 1
ATOM 647 C CA . TYR A 1 78 ? -2.795 6.461 -5.261 1.00 96.44 78 TYR A CA 1
ATOM 648 C C . TYR A 1 78 ? -3.257 5.975 -3.882 1.00 96.44 78 TYR A C 1
ATOM 650 O O . TYR A 1 78 ? -4.440 6.076 -3.548 1.00 96.44 78 TYR A O 1
ATOM 658 N N . TYR A 1 79 ? -2.329 5.466 -3.072 1.00 96.75 79 TYR A N 1
ATOM 659 C CA . TYR A 1 79 ? -2.606 4.963 -1.732 1.00 96.75 79 TYR A CA 1
ATOM 660 C C . TYR A 1 79 ? -3.148 6.067 -0.811 1.00 96.75 79 TYR A C 1
ATOM 662 O O . TYR A 1 79 ? -4.147 5.853 -0.124 1.00 96.75 79 TYR A O 1
ATOM 670 N N . GLU A 1 80 ? -2.557 7.265 -0.832 1.00 94.75 80 GLU A N 1
ATOM 671 C CA . GLU A 1 80 ? -3.044 8.402 -0.042 1.00 94.75 80 GLU A CA 1
ATOM 672 C C . GLU A 1 80 ? -4.474 8.783 -0.444 1.00 94.75 80 GLU A C 1
ATOM 674 O O . GLU A 1 80 ? -5.339 8.917 0.420 1.00 94.75 80 GLU A O 1
ATOM 679 N N . CYS A 1 81 ? -4.785 8.809 -1.745 1.00 94.56 81 CYS A N 1
ATOM 680 C CA . CYS A 1 81 ? -6.152 9.039 -2.221 1.00 94.56 81 CYS A CA 1
ATOM 681 C C . CYS A 1 81 ? -7.146 7.966 -1.733 1.00 94.56 81 CYS A C 1
ATOM 683 O O . CYS A 1 81 ? -8.306 8.267 -1.431 1.00 94.56 81 CYS A O 1
ATOM 685 N N . VAL A 1 82 ? -6.720 6.700 -1.674 1.00 94.88 82 VAL A N 1
ATOM 686 C CA . VAL A 1 82 ? -7.531 5.589 -1.151 1.00 94.88 82 VAL A CA 1
ATOM 687 C C . VAL A 1 82 ? -7.832 5.790 0.332 1.00 94.88 82 VAL A C 1
ATOM 689 O O . VAL A 1 82 ? -8.993 5.676 0.734 1.00 94.88 82 VAL A O 1
ATOM 692 N N . VAL A 1 83 ? -6.806 6.104 1.122 1.00 94.75 83 VAL A N 1
ATOM 693 C CA . VAL A 1 83 ? -6.902 6.309 2.570 1.00 94.75 83 VAL A CA 1
ATOM 694 C C . VAL A 1 83 ? -7.741 7.538 2.912 1.00 94.75 83 VAL A C 1
ATOM 696 O O . VAL A 1 83 ? -8.610 7.456 3.781 1.00 94.75 83 VAL A O 1
ATOM 699 N N . ASP A 1 84 ? -7.549 8.652 2.211 1.00 92.88 84 ASP A N 1
ATOM 700 C CA . ASP A 1 84 ? -8.293 9.886 2.471 1.00 92.88 84 ASP A CA 1
ATOM 701 C C . ASP A 1 84 ? -9.792 9.703 2.216 1.00 92.88 84 ASP A C 1
ATOM 703 O O . ASP A 1 84 ? -10.611 10.108 3.035 1.00 92.88 84 ASP A O 1
ATOM 707 N N . LYS A 1 85 ? -10.180 8.958 1.173 1.00 91.31 85 LYS A N 1
ATOM 708 C CA . LYS A 1 85 ? -11.595 8.609 0.940 1.00 91.31 85 LYS A CA 1
ATOM 709 C C . LYS A 1 85 ? -12.212 7.792 2.076 1.00 91.31 85 LYS A C 1
ATOM 711 O O . LYS A 1 85 ? -13.410 7.913 2.321 1.00 91.31 85 LYS A O 1
ATOM 716 N N . ILE A 1 86 ? -11.429 6.939 2.737 1.00 90.19 86 ILE A N 1
ATOM 717 C CA . ILE A 1 86 ? -11.892 6.142 3.886 1.00 90.19 86 ILE A CA 1
ATOM 718 C C . ILE A 1 86 ? -12.044 7.043 5.112 1.00 90.19 86 ILE A C 1
ATOM 720 O O . ILE A 1 86 ? -13.071 7.000 5.789 1.00 90.19 86 ILE A O 1
ATOM 724 N N . ARG A 1 87 ? -11.062 7.918 5.356 1.00 86.94 87 ARG A N 1
ATOM 725 C CA . ARG A 1 87 ? -11.112 8.920 6.430 1.00 86.94 87 ARG A CA 1
ATOM 726 C C . ARG A 1 87 ? -12.316 9.846 6.284 1.00 86.94 87 ARG A C 1
ATOM 728 O O . ARG A 1 87 ? -13.080 9.994 7.234 1.00 86.94 87 ARG A O 1
ATOM 735 N N . ASP A 1 88 ? -12.535 10.391 5.093 1.00 85.12 88 ASP A N 1
ATOM 736 C CA . ASP A 1 88 ? -13.642 11.308 4.805 1.00 85.12 88 ASP A CA 1
ATOM 737 C C . ASP A 1 88 ? -15.007 10.605 4.854 1.00 85.12 88 ASP A C 1
ATOM 739 O O . ASP A 1 88 ? -15.986 11.160 5.363 1.00 85.12 88 ASP A O 1
ATOM 743 N N . GLY A 1 89 ? -15.079 9.359 4.372 1.00 71.25 89 GLY A N 1
ATOM 744 C CA . GLY A 1 89 ? -16.279 8.524 4.457 1.00 71.25 89 GLY A CA 1
ATOM 745 C C . GLY A 1 89 ? -16.702 8.232 5.901 1.00 71.25 89 GLY A C 1
ATOM 746 O O . GLY A 1 89 ? -17.897 8.237 6.205 1.00 71.25 89 GLY A O 1
ATOM 747 N N . ASN A 1 90 ? -15.736 8.055 6.806 1.00 59.09 90 ASN A N 1
ATOM 748 C CA . ASN A 1 90 ? -15.989 7.922 8.241 1.00 59.09 90 ASN A CA 1
ATOM 749 C C . ASN A 1 90 ? -16.366 9.260 8.892 1.00 59.09 90 ASN A C 1
ATOM 751 O O . ASN A 1 90 ? -17.300 9.307 9.693 1.00 59.09 90 ASN A O 1
ATOM 755 N N . PHE A 1 91 ? -15.725 10.363 8.494 1.00 52.50 91 PHE A N 1
ATOM 756 C CA . PHE A 1 91 ? -16.014 11.700 9.025 1.00 52.50 91 PHE A CA 1
ATOM 757 C C . PHE A 1 91 ? -17.472 12.134 8.788 1.00 52.50 91 PHE A C 1
ATOM 759 O O . PHE A 1 91 ? -18.091 12.770 9.642 1.00 52.50 91 PHE A O 1
ATOM 766 N N . LEU A 1 92 ? -18.053 11.755 7.645 1.00 46.06 92 LEU A N 1
ATOM 767 C CA . LEU A 1 92 ? -19.460 12.023 7.322 1.00 46.06 92 LEU A CA 1
ATOM 768 C C . LEU A 1 92 ? -20.452 11.154 8.113 1.00 46.06 92 LEU A C 1
ATOM 770 O O . LEU A 1 92 ? -21.602 11.561 8.299 1.00 46.06 92 LEU A O 1
ATOM 774 N N . ASN A 1 93 ? -20.033 9.972 8.573 1.00 48.00 93 ASN A N 1
ATOM 775 C CA . ASN A 1 93 ? -20.872 9.082 9.375 1.00 48.00 93 ASN A CA 1
ATOM 776 C C . ASN A 1 93 ? -20.870 9.467 10.862 1.00 48.00 93 ASN A C 1
ATOM 778 O O . ASN A 1 93 ? -21.915 9.363 11.508 1.00 48.00 93 ASN A O 1
ATOM 782 N N . ASP A 1 94 ? -19.760 9.994 11.382 1.00 47.22 94 ASP A N 1
ATOM 783 C CA . ASP A 1 94 ? -19.670 10.452 12.775 1.00 47.22 94 ASP A CA 1
ATOM 784 C C . ASP A 1 94 ? -20.440 11.759 13.037 1.00 47.22 94 ASP A C 1
ATOM 786 O O . ASP A 1 94 ? -20.930 11.968 14.142 1.00 47.22 94 ASP A O 1
ATOM 790 N N . GLN A 1 95 ? -20.662 12.607 12.024 1.00 44.81 95 GLN A N 1
ATOM 791 C CA . GLN A 1 95 ? -21.514 13.804 12.157 1.00 44.81 95 GLN A CA 1
ATOM 792 C C . GLN A 1 95 ? -23.028 13.515 12.156 1.00 44.81 95 GLN A C 1
ATOM 794 O O . GLN A 1 95 ? -23.830 14.436 12.318 1.00 44.81 95 GLN A 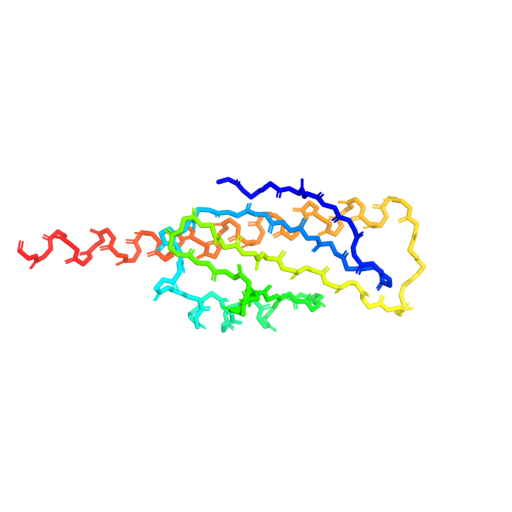O 1
ATOM 799 N N . LYS A 1 96 ? -23.443 12.258 11.949 1.00 45.59 96 LYS A N 1
ATOM 800 C CA . LYS A 1 96 ? -24.857 11.839 11.965 1.00 45.59 96 LYS A CA 1
ATOM 801 C C . LYS A 1 96 ? -25.255 11.046 13.216 1.00 45.59 96 LYS A C 1
ATOM 803 O O . LYS A 1 96 ? -26.376 10.535 13.252 1.00 45.59 96 LYS A O 1
ATOM 808 N N . ARG A 1 97 ? -24.366 10.926 14.206 1.00 41.94 97 ARG A N 1
ATOM 809 C CA . ARG A 1 97 ? -24.632 10.270 15.494 1.00 41.94 97 ARG A CA 1
ATOM 810 C C . ARG A 1 97 ? -24.906 11.264 16.614 1.00 41.94 97 ARG A C 1
ATOM 812 O O . ARG A 1 97 ? -24.248 12.323 16.644 1.00 41.94 97 ARG A O 1
#

Nearest PDB structures (foldseek):
  7ae1-assembly1_K  TM=4.130E-01  e=1.308E-02  Homo sapiens
  2jgt-assembly1_A  TM=5.247E-01  e=1.094E+00  Sphingomonas paucimobilis
  7yjm-assembly1_B  TM=5.496E-01  e=1.933E+00  Arabidopsis thaliana
  2jgt-assembly1_B  TM=5.245E-01  e=1.815E+00  Sphingomonas paucimobilis
  6rqt-assembly1_K  TM=3.879E-01  e=1.599E+00  Saccharomyces cerevisiae

Solvent-accessible surface area (backbone atoms only — not comparable to full-atom values): 5516 Å² total; per-residue (Å²): 116,82,39,79,76,52,71,68,63,92,58,24,39,35,28,38,34,60,9,81,49,50,91,39,46,70,64,50,36,62,58,31,67,73,46,98,49,55,38,40,63,44,71,90,79,29,41,75,77,36,29,35,37,40,39,35,60,66,82,90,53,82,82,44,70,68,55,52,51,52,52,54,52,54,47,51,56,51,51,49,55,56,50,50,54,53,52,52,57,48,55,63,53,62,76,73,110

Secondary structure (DSSP, 8-state):
--EEEEE-STTEEEEEEEGGGGGGHHHHHHHHTTSSSEEEE-TTT-BTTEEEEEEE--TTS---HHHHHHHHHHHHHHHHHHHHHHHHHHHHHHTT-

pLDDT: mean 86.92, std 14.09, range [41.94, 97.19]

Sequence (97 aa):
MLKQVGITGHNIFTFLDDGWLFDHIDEINMKLKAYKEEAFIDELFSNPKEIIVLLKLDYFHELTPEYVESVICDFKEYYECVVDKIRDGNFLNDQKR

Foldseek 3Di:
DWAWDDQDPQQKTKIKDALCCLVVQVVLQVQQVPDPFDKGWDNVPRHSGMIIIITHGDPPDDPDVVVSVVSVVVVVVSSVVSVVCVVVVVVVVVVVD

Radius of gyration: 14.22 Å; Cα contacts (8 Å, |Δi|>4): 124; chains: 1; bounding box: 41×25×33 Å